Protein AF-A0A957X2R1-F1 (afdb_monomer_lite)

Secondary structure (DSSP, 8-state):
----------PPP-----------------SS--------S-PPPTTSBPTTSSSSBGGGTTHHHHHHTT-----------

Sequence (81 aa):
VQIQSQQQQAMPTPIARNIRTNRDGGGNGGNGKPQTVRNTGPQLSRNDPCWCGSGKKYKQCHMKSDRANGGAPAARQKVKA

Structure (mmCIF, N/CA/C/O backbone):
data_AF-A0A957X2R1-F1
#
_entry.id   AF-A0A957X2R1-F1
#
loop_
_atom_site.group_PDB
_atom_site.id
_atom_site.type_symbol
_atom_site.label_atom_id
_atom_site.label_alt_id
_atom_site.label_comp_id
_atom_site.label_asym_id
_atom_site.label_entity_id
_atom_site.label_seq_id
_atom_site.pdbx_PDB_ins_code
_atom_site.Cartn_x
_atom_site.Cartn_y
_atom_site.Cartn_z
_atom_site.occupancy
_atom_site.B_iso_or_equiv
_atom_site.auth_seq_id
_atom_site.auth_comp_id
_atom_site.auth_asym_id
_atom_site.auth_atom_id
_atom_site.pdbx_PDB_model_num
ATOM 1 N N . VAL A 1 1 ? 42.269 53.819 18.399 1.00 64.69 1 VAL A N 1
ATOM 2 C CA . VAL A 1 1 ? 41.086 52.927 18.406 1.00 64.69 1 VAL A CA 1
ATOM 3 C C . VAL A 1 1 ? 40.465 52.966 17.028 1.00 64.69 1 VAL A C 1
ATOM 5 O O . VAL A 1 1 ? 39.882 53.981 16.684 1.00 64.69 1 VAL A O 1
ATOM 8 N N . GLN A 1 2 ? 40.618 51.910 16.229 1.00 59.88 2 GLN A N 1
ATOM 9 C CA . GLN A 1 2 ? 39.694 51.674 15.121 1.00 59.88 2 GLN A CA 1
ATOM 10 C C . GLN A 1 2 ? 39.681 50.190 14.765 1.00 59.88 2 GLN A C 1
ATOM 12 O O . GLN A 1 2 ? 40.690 49.599 14.397 1.00 59.88 2 GLN A O 1
ATOM 17 N N . ILE A 1 3 ? 38.508 49.609 14.975 1.00 65.12 3 ILE 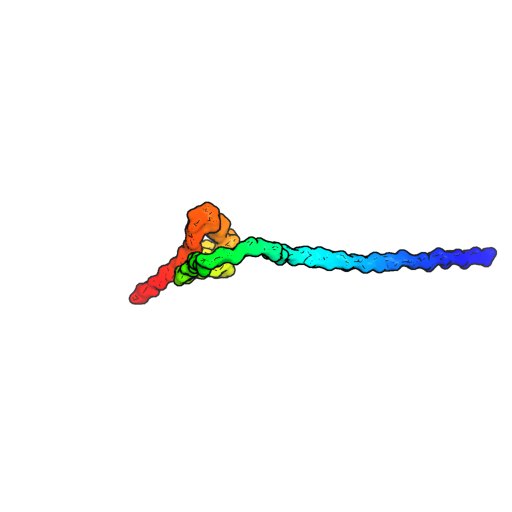A N 1
ATOM 18 C CA . ILE A 1 3 ? 38.141 48.218 14.768 1.00 65.12 3 ILE A CA 1
ATOM 19 C C . ILE A 1 3 ? 37.415 48.224 13.426 1.00 65.12 3 ILE A C 1
ATOM 21 O O . ILE A 1 3 ? 36.405 48.912 13.302 1.00 65.12 3 ILE A O 1
ATOM 25 N N . GLN A 1 4 ? 37.920 47.519 12.417 1.00 67.12 4 GLN A N 1
ATOM 26 C CA . GLN A 1 4 ? 37.162 47.283 11.187 1.00 67.12 4 GLN A CA 1
ATOM 27 C C . GLN A 1 4 ? 37.196 45.795 10.861 1.00 67.12 4 GLN A C 1
ATOM 29 O O . GLN A 1 4 ? 38.082 45.271 10.192 1.00 67.12 4 GLN A O 1
ATOM 34 N N . SER A 1 5 ? 36.199 45.124 11.426 1.00 70.62 5 SER A N 1
ATOM 35 C CA . SER A 1 5 ? 35.775 43.764 11.145 1.00 70.62 5 SER A CA 1
ATOM 36 C C . SER A 1 5 ? 35.199 43.679 9.732 1.00 70.62 5 SER A C 1
ATOM 38 O O . SER A 1 5 ? 34.044 44.035 9.501 1.00 70.62 5 SER A O 1
ATOM 40 N N . GLN A 1 6 ? 35.983 43.178 8.783 1.00 70.38 6 GLN A N 1
ATOM 41 C CA . GLN A 1 6 ? 35.452 42.774 7.483 1.00 70.38 6 GLN A CA 1
ATOM 42 C C . GLN A 1 6 ? 35.049 41.301 7.543 1.00 70.38 6 GLN A C 1
ATOM 44 O O . GLN A 1 6 ? 35.792 40.400 7.170 1.00 70.38 6 GLN A O 1
ATOM 49 N N . GLN A 1 7 ? 33.855 41.070 8.079 1.00 71.19 7 GLN A N 1
ATOM 50 C CA . GLN A 1 7 ? 33.155 39.796 8.011 1.00 71.19 7 GLN A CA 1
ATOM 51 C C . GLN A 1 7 ? 32.328 39.791 6.727 1.00 71.19 7 GLN A C 1
ATOM 53 O O . GLN A 1 7 ? 31.279 40.428 6.701 1.00 71.19 7 GLN A O 1
ATOM 58 N N . GLN A 1 8 ? 32.776 39.112 5.663 1.00 67.75 8 GLN A N 1
ATOM 59 C CA . GLN A 1 8 ? 31.932 38.918 4.478 1.00 67.75 8 GLN A CA 1
ATOM 60 C C . GLN A 1 8 ? 32.116 37.520 3.852 1.00 67.75 8 GLN A C 1
ATOM 62 O O . GLN A 1 8 ? 33.142 37.235 3.252 1.00 67.75 8 GLN A O 1
ATOM 67 N N . GLN A 1 9 ? 31.303 36.545 4.273 1.00 67.00 9 GLN A N 1
ATOM 68 C CA . GLN A 1 9 ? 30.044 36.022 3.686 1.00 67.00 9 GLN A CA 1
ATOM 69 C C . GLN A 1 9 ? 30.294 34.738 2.875 1.00 67.00 9 GLN A C 1
ATOM 71 O O . GLN A 1 9 ? 30.569 34.765 1.679 1.00 67.00 9 GLN A O 1
ATOM 76 N N . ALA A 1 10 ? 30.187 33.589 3.549 1.00 66.31 10 ALA A N 1
ATOM 77 C CA . ALA A 1 10 ? 30.165 32.287 2.896 1.00 66.31 10 ALA A CA 1
ATOM 78 C C . ALA A 1 10 ? 28.842 32.129 2.129 1.00 66.31 10 ALA A C 1
ATOM 80 O O . ALA A 1 10 ? 27.770 32.067 2.729 1.00 66.31 10 ALA A O 1
ATOM 81 N N . MET A 1 11 ? 28.918 32.081 0.801 1.00 66.38 11 MET A N 1
ATOM 82 C CA . MET A 1 11 ? 27.766 31.783 -0.050 1.00 66.38 11 MET A CA 1
ATOM 83 C C . MET A 1 11 ? 27.236 30.363 0.231 1.00 66.38 11 MET A C 1
ATOM 85 O O . MET A 1 11 ? 28.037 29.427 0.316 1.00 66.38 11 MET A O 1
ATOM 89 N N . PRO A 1 12 ? 25.910 30.155 0.357 1.00 71.00 12 PRO A N 1
ATOM 90 C CA . PRO A 1 12 ? 25.358 28.812 0.438 1.00 71.00 12 PRO A CA 1
ATOM 91 C C . PRO A 1 12 ? 25.500 28.142 -0.929 1.00 71.00 12 PRO A C 1
ATOM 93 O O . PRO A 1 12 ? 24.968 28.610 -1.936 1.00 71.00 12 PRO A O 1
ATOM 96 N N . THR A 1 13 ? 26.239 27.038 -0.971 1.00 71.25 13 THR A N 1
ATOM 97 C CA . THR A 1 13 ? 26.367 26.217 -2.174 1.00 71.25 13 THR A CA 1
ATOM 98 C C . THR A 1 13 ? 24.983 25.712 -2.604 1.00 71.25 13 THR A C 1
ATOM 100 O O . THR A 1 13 ? 24.231 25.196 -1.769 1.00 71.25 13 THR A O 1
ATOM 103 N N . PRO A 1 14 ? 24.595 25.833 -3.889 1.00 68.88 14 PRO A N 1
ATOM 104 C CA . PRO A 1 14 ? 23.343 25.257 -4.345 1.00 68.88 14 PRO A CA 1
ATOM 105 C C . PRO A 1 14 ? 23.476 23.735 -4.289 1.00 68.88 14 PRO A C 1
ATOM 107 O O . PRO A 1 14 ? 24.215 23.128 -5.064 1.00 68.88 14 PRO A O 1
ATOM 110 N N . ILE A 1 15 ? 22.756 23.099 -3.361 1.00 71.94 15 ILE A N 1
ATOM 111 C CA . ILE A 1 15 ? 22.626 21.640 -3.322 1.00 71.94 15 ILE A CA 1
ATOM 112 C C . ILE A 1 15 ? 21.739 21.241 -4.507 1.00 71.94 15 ILE A C 1
ATOM 114 O O . ILE A 1 15 ? 20.527 21.053 -4.376 1.00 71.94 15 ILE A O 1
ATOM 118 N N . ALA A 1 16 ? 22.344 21.147 -5.690 1.00 68.81 16 ALA A N 1
ATOM 119 C CA . ALA A 1 16 ? 21.736 20.524 -6.850 1.00 68.81 16 ALA A CA 1
ATOM 120 C C . ALA A 1 16 ? 21.522 19.040 -6.519 1.00 68.81 16 ALA A C 1
ATOM 122 O O . ALA A 1 16 ? 22.444 18.225 -6.574 1.00 68.81 16 ALA A O 1
ATOM 123 N N . ARG A 1 17 ? 20.301 18.684 -6.104 1.00 72.44 17 ARG A N 1
ATOM 124 C CA . ARG A 1 17 ? 19.918 17.287 -5.885 1.00 72.44 17 ARG A CA 1
ATOM 125 C C . ARG A 1 17 ? 19.806 16.605 -7.243 1.00 72.44 17 ARG A C 1
ATOM 127 O O . ARG A 1 17 ? 18.869 16.838 -7.998 1.00 72.44 17 ARG A O 1
ATOM 134 N N . ASN A 1 18 ? 20.777 15.754 -7.537 1.00 73.50 18 ASN A N 1
ATOM 135 C CA . ASN A 1 18 ? 20.784 14.859 -8.684 1.00 73.50 18 ASN A CA 1
ATOM 136 C C . ASN A 1 18 ? 19.756 13.737 -8.466 1.00 73.50 18 ASN A C 1
ATOM 138 O O . ASN A 1 18 ? 20.077 12.651 -7.988 1.00 73.50 18 ASN A O 1
ATOM 142 N N . ILE A 1 19 ? 18.493 14.013 -8.805 1.00 71.69 19 ILE A N 1
ATOM 143 C CA . ILE A 1 19 ? 17.419 13.016 -8.773 1.00 71.69 19 ILE A CA 1
ATOM 144 C C . ILE A 1 19 ? 17.740 11.943 -9.820 1.00 71.69 19 ILE A C 1
ATOM 146 O O . ILE A 1 19 ? 17.441 12.084 -11.003 1.00 71.69 19 ILE A O 1
ATOM 150 N N . ARG A 1 20 ? 18.367 10.854 -9.373 1.00 71.31 20 ARG A N 1
ATOM 151 C CA . ARG A 1 20 ? 18.513 9.629 -10.156 1.00 71.31 20 ARG A CA 1
ATOM 152 C C . ARG A 1 20 ? 17.189 8.886 -10.074 1.00 71.31 20 ARG A C 1
ATOM 154 O O . ARG A 1 20 ? 16.914 8.20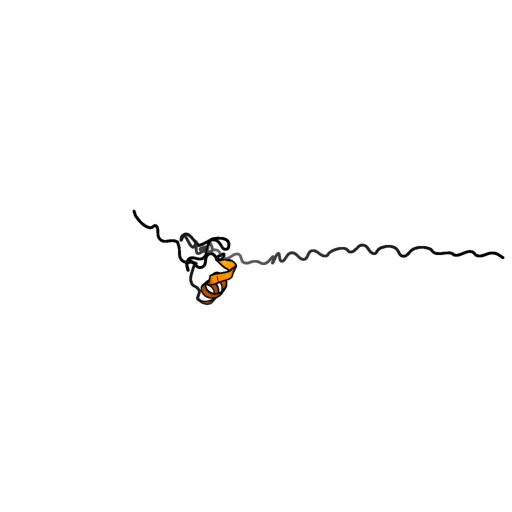7 -9.089 1.00 71.31 20 ARG A O 1
ATOM 161 N N . THR A 1 21 ? 16.335 9.036 -11.078 1.00 73.12 21 THR A N 1
ATOM 162 C CA . THR A 1 21 ? 15.232 8.091 -11.247 1.00 73.12 21 THR A CA 1
ATOM 163 C C . THR A 1 21 ? 15.819 6.814 -11.833 1.00 73.12 21 THR A C 1
ATOM 165 O O . THR A 1 21 ? 16.479 6.886 -12.870 1.00 73.12 21 THR A O 1
ATOM 168 N N . ASN A 1 22 ? 15.564 5.657 -11.222 1.00 73.38 22 ASN A N 1
ATOM 169 C CA . ASN A 1 22 ? 15.734 4.371 -11.895 1.00 73.38 22 ASN A CA 1
ATOM 170 C C . ASN A 1 22 ? 14.696 4.298 -13.024 1.00 73.38 22 ASN A C 1
ATOM 172 O O . ASN A 1 22 ? 13.596 3.785 -12.848 1.00 73.38 22 ASN A O 1
ATOM 176 N N . ARG A 1 23 ? 15.008 4.938 -14.148 1.00 60.31 23 ARG A N 1
ATOM 177 C CA . ARG A 1 23 ? 14.364 4.714 -15.433 1.00 60.31 23 ARG A CA 1
ATOM 178 C C . ARG A 1 23 ? 15.401 3.973 -16.255 1.00 60.31 23 ARG A C 1
ATOM 180 O O . ARG A 1 23 ? 16.166 4.576 -16.999 1.00 60.31 23 ARG A O 1
ATOM 187 N N . ASP A 1 24 ? 15.471 2.673 -16.019 1.00 60.28 24 ASP A N 1
ATOM 188 C CA . ASP A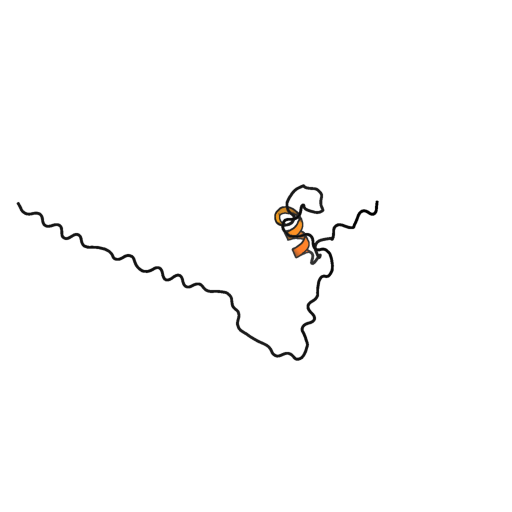 1 24 ? 16.143 1.699 -16.868 1.00 60.28 24 ASP A CA 1
ATOM 189 C C . ASP A 1 24 ? 15.515 1.742 -18.269 1.00 60.28 24 ASP A C 1
ATOM 191 O O . ASP A 1 24 ? 14.566 1.047 -18.612 1.00 60.28 24 ASP A O 1
ATOM 195 N N . GLY A 1 25 ? 16.027 2.660 -19.087 1.00 66.69 25 GLY A N 1
ATOM 196 C CA . GLY A 1 25 ? 15.814 2.660 -20.522 1.00 66.69 25 GLY A CA 1
ATOM 197 C C . GLY A 1 25 ? 16.694 1.594 -21.165 1.00 66.69 25 GLY A C 1
ATOM 198 O O . GLY A 1 25 ? 17.887 1.813 -21.347 1.00 66.69 25 GLY A O 1
ATOM 199 N N . GLY A 1 26 ? 16.089 0.462 -21.521 1.00 56.69 26 GLY A N 1
ATOM 200 C CA . GLY A 1 26 ? 16.648 -0.567 -22.405 1.00 56.69 26 GLY A CA 1
ATOM 201 C C . GLY A 1 26 ? 15.959 -1.907 -22.142 1.00 56.69 26 GLY A C 1
ATOM 202 O O . GLY A 1 26 ? 16.044 -2.426 -21.042 1.00 56.69 26 GLY A O 1
ATOM 203 N N . GLY A 1 27 ? 15.211 -2.545 -23.038 1.00 63.91 27 GLY A N 1
ATOM 204 C CA . GLY A 1 27 ? 15.076 -2.418 -24.483 1.00 63.91 27 GLY A CA 1
ATOM 205 C C . GLY A 1 27 ? 15.120 -3.834 -25.064 1.00 63.91 27 GLY A C 1
ATOM 206 O O . GLY A 1 27 ? 16.182 -4.443 -25.064 1.00 63.91 27 GLY A O 1
ATOM 207 N N . ASN A 1 28 ? 13.995 -4.375 -25.547 1.00 54.44 28 ASN A N 1
ATOM 208 C CA . ASN A 1 28 ? 14.006 -5.510 -26.478 1.00 54.44 28 ASN A CA 1
ATOM 209 C C . ASN A 1 28 ? 12.682 -5.611 -27.253 1.00 54.44 28 ASN A C 1
ATOM 211 O O . ASN A 1 28 ? 11.626 -5.888 -26.684 1.00 54.44 28 ASN A O 1
ATOM 215 N N . GLY A 1 29 ? 12.754 -5.375 -28.564 1.00 57.62 29 GLY A N 1
ATOM 216 C CA . GLY A 1 29 ? 11.683 -5.647 -29.516 1.00 57.62 29 GLY A CA 1
ATOM 217 C C . GLY A 1 29 ? 11.541 -7.145 -29.776 1.00 57.62 29 GLY A C 1
ATOM 218 O O . GLY A 1 29 ? 11.976 -7.639 -30.812 1.00 57.62 29 GLY A O 1
ATOM 219 N N . GLY A 1 30 ? 10.913 -7.859 -28.845 1.00 53.31 30 GLY A N 1
ATOM 220 C CA . GLY A 1 30 ? 10.429 -9.216 -29.070 1.00 53.31 30 GLY A CA 1
ATOM 221 C C . GLY A 1 30 ? 9.000 -9.184 -29.610 1.00 53.31 30 GLY A C 1
ATOM 222 O O . GLY A 1 30 ? 8.083 -8.748 -28.914 1.00 53.31 30 GLY A O 1
ATOM 223 N N . ASN A 1 31 ? 8.792 -9.666 -30.838 1.00 60.91 31 ASN A N 1
ATOM 224 C CA . ASN A 1 31 ? 7.474 -9.992 -31.395 1.00 60.91 31 ASN A CA 1
ATOM 225 C C . ASN A 1 31 ? 6.863 -11.199 -30.661 1.00 60.91 31 ASN A C 1
ATOM 227 O O . ASN A 1 31 ? 6.750 -12.302 -31.180 1.00 60.91 31 ASN A O 1
ATOM 231 N N . GLY A 1 32 ? 6.468 -10.975 -29.420 1.00 63.47 32 GLY A N 1
ATOM 232 C CA . GLY A 1 32 ? 5.677 -11.878 -28.610 1.00 63.47 32 GLY A CA 1
ATOM 233 C C . GLY A 1 32 ? 5.100 -11.008 -27.523 1.00 63.47 32 GLY A C 1
ATOM 234 O O . GLY A 1 32 ? 5.843 -10.580 -26.647 1.00 63.47 32 GLY A O 1
ATOM 235 N N . LYS A 1 33 ? 3.808 -10.660 -27.622 1.00 63.09 33 LYS A N 1
ATOM 236 C CA . LYS A 1 33 ? 3.138 -9.869 -26.582 1.00 63.09 33 LYS A CA 1
ATOM 237 C C . LYS A 1 33 ? 3.472 -10.563 -25.255 1.00 63.09 33 LYS A C 1
ATOM 239 O O . LYS A 1 33 ? 3.056 -11.717 -25.121 1.00 63.09 33 LYS A O 1
ATOM 244 N N . PRO A 1 34 ? 4.249 -9.958 -24.333 1.00 62.97 34 PRO A N 1
ATOM 245 C CA . PRO A 1 34 ? 4.564 -10.623 -23.082 1.00 62.97 34 PRO A CA 1
ATOM 246 C C . PRO A 1 34 ? 3.220 -10.948 -22.447 1.00 62.97 34 PRO A C 1
ATOM 248 O O . PRO A 1 34 ? 2.421 -10.043 -22.193 1.00 62.97 34 PRO A O 1
ATOM 251 N N . GLN A 1 35 ? 2.909 -12.238 -22.296 1.00 65.81 35 GLN A N 1
ATOM 252 C CA . GLN A 1 35 ? 1.699 -12.636 -21.600 1.00 65.81 35 GLN A CA 1
ATOM 253 C C . GLN A 1 35 ? 1.909 -12.217 -20.152 1.00 65.81 35 GLN A C 1
ATOM 255 O O . GLN A 1 35 ? 2.545 -12.917 -19.369 1.00 65.81 35 GLN A O 1
ATOM 260 N N . THR A 1 36 ? 1.431 -11.019 -19.808 1.00 67.56 36 THR A N 1
ATOM 261 C CA . THR A 1 36 ? 1.293 -10.597 -18.423 1.00 67.56 36 THR A CA 1
ATOM 262 C C . THR A 1 36 ? 0.499 -11.696 -17.746 1.00 67.56 36 THR A C 1
ATOM 264 O O . THR A 1 36 ? -0.684 -11.871 -18.045 1.00 67.56 36 THR A O 1
ATOM 267 N N . VAL A 1 37 ? 1.154 -12.439 -16.854 1.00 67.38 37 VAL A N 1
ATOM 268 C CA . VAL A 1 37 ? 0.484 -13.310 -15.895 1.00 67.38 37 VAL A CA 1
ATOM 269 C C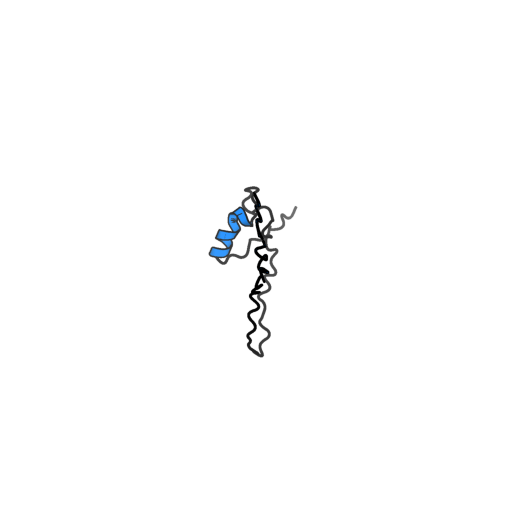 . VAL A 1 37 ? -0.394 -12.386 -15.059 1.00 67.38 37 VAL A C 1
ATOM 271 O O . VAL A 1 37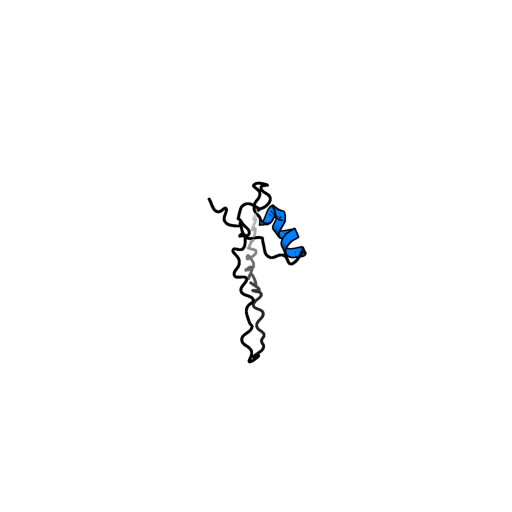 ? 0.039 -11.782 -14.079 1.00 67.38 37 VAL A O 1
ATOM 274 N N . ARG A 1 38 ? -1.624 -12.171 -15.528 1.00 60.56 38 ARG A N 1
ATOM 275 C CA . ARG A 1 38 ? -2.644 -11.447 -14.789 1.00 60.56 38 ARG A CA 1
ATOM 276 C C . ARG A 1 38 ? -3.051 -12.396 -13.686 1.00 60.56 38 ARG A C 1
ATOM 278 O O . ARG A 1 38 ? -3.782 -13.348 -13.932 1.00 60.56 38 ARG A O 1
ATOM 285 N N . ASN A 1 39 ? -2.544 -12.153 -12.485 1.00 61.75 39 ASN A N 1
ATOM 286 C CA . ASN A 1 39 ? -3.078 -12.814 -11.313 1.00 61.75 39 ASN A CA 1
ATOM 287 C C . ASN A 1 39 ? -4.515 -12.305 -11.117 1.00 61.75 39 ASN A C 1
ATOM 289 O O . ASN A 1 39 ? -4.731 -11.235 -10.559 1.00 61.75 39 ASN A O 1
ATOM 293 N N . THR A 1 40 ? -5.485 -13.016 -11.692 1.00 55.69 40 THR A N 1
ATOM 294 C CA . THR A 1 40 ? -6.914 -12.664 -11.707 1.00 55.69 40 THR A CA 1
ATOM 295 C C . THR A 1 40 ? -7.614 -12.975 -10.383 1.00 55.69 40 THR A C 1
ATOM 297 O O . THR A 1 40 ? -8.809 -12.715 -10.245 1.00 55.69 40 THR A O 1
ATOM 300 N N . GLY A 1 41 ? -6.890 -13.512 -9.395 1.00 62.66 41 GLY A N 1
ATOM 301 C CA . GLY A 1 41 ? -7.403 -13.729 -8.048 1.00 62.66 41 GLY A CA 1
ATOM 302 C C . GLY A 1 41 ? -7.552 -12.417 -7.257 1.00 62.66 41 GLY A C 1
ATOM 303 O O . GLY A 1 41 ? -6.742 -11.505 -7.437 1.00 62.66 41 GLY A O 1
ATOM 304 N N . PRO A 1 42 ? -8.539 -12.309 -6.342 1.00 62.72 42 PRO A N 1
ATOM 305 C CA . PRO A 1 42 ? -8.614 -11.213 -5.380 1.00 62.72 42 PRO A CA 1
ATOM 306 C C . PRO A 1 42 ? -7.387 -11.250 -4.459 1.00 62.72 42 PRO A C 1
ATOM 308 O O . PRO A 1 42 ? -7.378 -11.941 -3.443 1.00 62.72 42 PRO A O 1
ATOM 311 N N . GLN A 1 43 ? -6.321 -10.543 -4.829 1.00 70.31 43 GLN A N 1
ATOM 312 C CA . GLN A 1 43 ? -5.135 -10.448 -3.991 1.00 70.31 43 GLN A CA 1
ATOM 313 C C . GLN A 1 43 ? -5.455 -9.608 -2.757 1.00 70.31 43 GLN A C 1
ATOM 315 O O . GLN A 1 43 ? -5.931 -8.478 -2.883 1.00 70.31 43 GLN A O 1
ATOM 320 N N . LEU A 1 44 ? -5.162 -10.144 -1.568 1.00 75.88 44 LEU A N 1
ATOM 321 C CA . LEU A 1 44 ? -5.167 -9.343 -0.345 1.00 75.88 44 LEU A CA 1
ATOM 322 C C . LEU A 1 44 ? -4.243 -8.136 -0.555 1.00 75.88 44 LEU A C 1
ATOM 324 O O . LEU A 1 44 ? -3.053 -8.302 -0.852 1.00 75.88 44 LEU A O 1
ATOM 328 N N . SER A 1 45 ? -4.772 -6.920 -0.408 1.00 83.12 45 SER A N 1
ATOM 329 C CA . SER A 1 45 ? -3.949 -5.725 -0.516 1.00 83.12 45 SER A CA 1
ATOM 330 C C . SER A 1 45 ? -2.942 -5.703 0.624 1.00 83.12 45 SER A C 1
ATOM 332 O O . SER A 1 45 ? -3.181 -6.158 1.742 1.00 83.12 45 SER A O 1
ATOM 334 N N . ARG A 1 46 ? -1.790 -5.087 0.372 1.00 85.50 46 ARG A N 1
ATOM 335 C CA . ARG A 1 46 ? -0.714 -4.916 1.354 1.00 85.50 46 ARG A CA 1
ATOM 336 C C . ARG A 1 46 ? -1.209 -4.286 2.674 1.00 85.50 46 ARG A C 1
ATOM 338 O O . ARG A 1 46 ? -0.646 -4.554 3.737 1.00 85.50 46 ARG A O 1
ATOM 345 N N . ASN A 1 47 ? -2.238 -3.442 2.615 1.00 89.81 47 ASN A N 1
ATOM 346 C CA . ASN A 1 47 ? -2.806 -2.759 3.779 1.00 89.81 47 ASN A CA 1
ATOM 347 C C . ASN A 1 47 ? -4.023 -3.464 4.402 1.00 89.81 47 ASN A C 1
ATOM 349 O O . ASN A 1 47 ? -4.430 -3.033 5.479 1.00 89.81 47 ASN A O 1
ATOM 353 N N . ASP A 1 48 ? -4.569 -4.511 3.776 1.00 89.25 48 ASP A N 1
ATOM 354 C CA . ASP A 1 48 ? -5.727 -5.241 4.302 1.00 89.25 48 ASP A CA 1
ATOM 355 C C . ASP A 1 48 ? -5.397 -5.966 5.615 1.00 89.25 48 ASP A C 1
ATOM 357 O O . ASP A 1 48 ? -4.228 -6.301 5.858 1.00 89.25 48 ASP A O 1
ATOM 361 N N . PRO A 1 49 ? -6.399 -6.222 6.481 1.00 90.81 49 PRO A N 1
ATOM 362 C CA . PRO A 1 49 ? -6.218 -7.083 7.643 1.00 90.81 49 PRO A CA 1
ATOM 363 C C . PRO A 1 49 ? -5.730 -8.462 7.194 1.00 90.81 49 PRO A C 1
ATOM 365 O O . PRO A 1 49 ? -6.256 -9.046 6.249 1.00 90.81 49 PRO A O 1
ATOM 368 N N . CYS A 1 50 ? -4.701 -8.981 7.861 1.00 90.12 50 CYS A N 1
ATOM 369 C CA . CYS A 1 50 ? -4.094 -10.247 7.479 1.00 90.12 50 CYS A CA 1
ATOM 370 C C . CYS A 1 50 ? -5.093 -11.404 7.615 1.00 90.12 50 CYS A C 1
ATOM 372 O O . CYS A 1 50 ? -5.797 -11.513 8.619 1.00 90.12 50 CYS A O 1
ATOM 374 N N . TRP A 1 51 ? -5.080 -12.320 6.643 1.00 85.50 51 TRP A N 1
ATOM 375 C CA . TRP A 1 51 ? -5.967 -13.488 6.593 1.00 85.50 51 TRP A CA 1
ATOM 376 C C . TRP A 1 51 ? -5.831 -14.438 7.797 1.00 85.50 51 TRP A C 1
ATOM 378 O O . TRP A 1 51 ? -6.740 -15.213 8.059 1.00 85.50 51 TRP A O 1
ATOM 388 N N . CYS A 1 52 ? -4.742 -14.354 8.568 1.00 86.50 52 CYS A N 1
ATOM 389 C CA . CYS A 1 52 ? -4.521 -15.161 9.771 1.00 86.50 52 CYS A CA 1
ATOM 390 C C . CYS A 1 52 ? -5.330 -14.702 11.000 1.00 86.50 52 CYS A C 1
ATOM 392 O O . CYS A 1 52 ? -5.141 -15.244 12.083 1.00 86.50 52 CYS A O 1
ATOM 394 N N . GLY A 1 53 ? -6.156 -13.656 10.880 1.00 84.19 53 GLY A N 1
ATOM 395 C CA . GLY A 1 53 ? -6.992 -13.169 11.983 1.00 84.19 53 GLY A CA 1
ATOM 396 C C . GLY A 1 53 ? -6.246 -12.378 13.064 1.00 84.19 53 GLY A C 1
ATOM 397 O O . GLY A 1 53 ? -6.842 -12.000 14.063 1.00 84.19 53 GLY A O 1
ATOM 398 N N . SER A 1 54 ? -4.963 -12.057 12.869 1.00 86.62 54 SER A N 1
ATOM 399 C CA . SER A 1 54 ? -4.147 -11.347 13.873 1.00 86.62 54 SER A CA 1
ATOM 400 C C . SER A 1 54 ? -4.482 -9.859 14.065 1.00 86.62 54 SER A C 1
ATOM 402 O O . SER A 1 54 ? -3.834 -9.189 14.867 1.00 86.62 54 SER A O 1
ATOM 404 N N . GLY A 1 55 ? -5.401 -9.29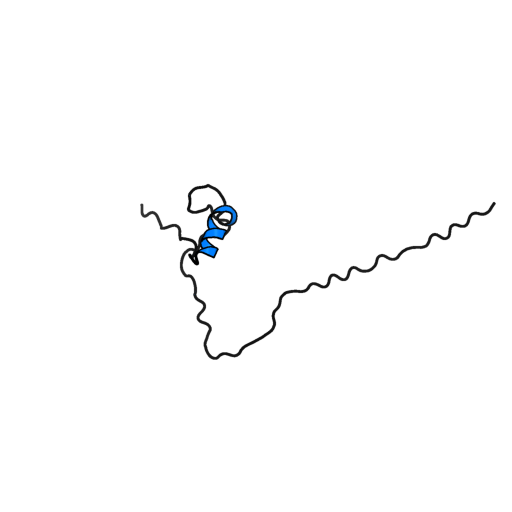7 13.271 1.00 88.69 55 GLY A N 1
ATOM 405 C CA . GLY A 1 55 ? -5.717 -7.860 13.254 1.00 88.69 55 GLY A CA 1
ATOM 406 C C . GLY A 1 55 ? -4.607 -6.957 12.686 1.00 88.69 55 GLY A C 1
ATOM 407 O O . GLY A 1 55 ? -4.824 -5.768 12.464 1.00 88.69 55 GLY A O 1
ATOM 408 N N . LYS A 1 56 ? -3.418 -7.502 12.400 1.00 89.81 56 LYS A N 1
ATOM 409 C CA . LYS A 1 56 ? -2.292 -6.768 11.810 1.00 89.81 56 LYS A CA 1
ATOM 410 C C . LYS A 1 56 ? -2.483 -6.608 10.302 1.00 89.81 56 LYS A C 1
ATOM 412 O O . LYS A 1 56 ? -3.068 -7.467 9.642 1.00 89.81 56 LYS A O 1
ATOM 417 N N . LYS A 1 57 ? -1.932 -5.533 9.730 1.00 91.19 57 LYS A N 1
ATOM 418 C CA . LYS A 1 57 ? -1.916 -5.321 8.270 1.00 91.19 57 LYS A CA 1
ATOM 419 C C . LYS A 1 57 ? -1.128 -6.441 7.591 1.00 91.19 57 LYS A C 1
ATOM 421 O O . LYS A 1 57 ? -0.071 -6.829 8.090 1.00 91.19 57 LYS A O 1
ATOM 426 N N . TYR A 1 58 ? -1.576 -6.898 6.424 1.00 91.00 58 TYR A N 1
ATOM 427 C CA . TYR A 1 58 ? -0.958 -7.993 5.672 1.00 91.00 58 TYR A CA 1
ATOM 428 C C . TYR A 1 58 ? 0.556 -7.801 5.490 1.00 91.00 58 TYR A C 1
ATOM 430 O O . TYR A 1 58 ? 1.346 -8.710 5.756 1.00 91.00 58 TYR A O 1
ATOM 438 N N . LYS A 1 59 ? 0.983 -6.570 5.179 1.00 90.44 59 LYS A N 1
ATOM 439 C CA . LYS A 1 59 ? 2.399 -6.173 5.044 1.00 90.44 59 LYS A CA 1
ATOM 440 C C . LYS A 1 59 ? 3.289 -6.413 6.255 1.00 90.44 59 LYS A C 1
ATOM 442 O O . LYS A 1 59 ? 4.493 -6.562 6.085 1.00 90.44 59 LYS A O 1
ATOM 447 N N . GLN A 1 60 ? 2.708 -6.374 7.448 1.00 91.69 60 GLN A N 1
ATOM 448 C CA . GLN A 1 60 ? 3.396 -6.522 8.733 1.00 91.69 60 GLN A CA 1
ATOM 449 C C . GLN A 1 60 ? 3.260 -7.936 9.301 1.00 91.69 60 GLN A C 1
ATOM 451 O O . GLN A 1 60 ? 3.812 -8.222 10.358 1.00 91.69 60 GLN A O 1
ATOM 456 N N . CYS A 1 61 ? 2.500 -8.801 8.635 1.00 92.19 61 CYS A N 1
ATOM 457 C CA . CYS A 1 61 ? 2.242 -10.152 9.087 1.00 92.19 61 CYS A CA 1
ATOM 458 C C . CYS A 1 61 ? 2.759 -11.133 8.028 1.00 92.19 61 CYS A C 1
ATOM 460 O O . CYS A 1 61 ? 3.968 -11.314 7.910 1.00 92.19 61 CYS A O 1
ATOM 462 N N . HIS A 1 62 ? 1.888 -11.707 7.201 1.00 89.00 62 HIS A N 1
ATOM 463 C CA . HIS A 1 62 ? 2.274 -12.799 6.306 1.00 89.00 62 HIS A CA 1
ATOM 464 C C . HIS A 1 62 ? 2.895 -12.369 4.966 1.00 89.00 62 HIS A C 1
ATOM 466 O O . HIS A 1 62 ? 3.431 -13.220 4.270 1.00 89.00 62 HIS A O 1
ATOM 472 N N . MET A 1 63 ? 2.926 -11.078 4.607 1.00 86.38 63 MET A N 1
ATOM 473 C CA . MET A 1 63 ? 3.452 -10.633 3.301 1.00 86.38 63 MET A CA 1
ATOM 474 C C . MET A 1 63 ? 4.903 -11.065 3.028 1.00 86.38 63 MET A C 1
ATOM 476 O O . MET A 1 63 ? 5.251 -11.353 1.886 1.00 86.38 63 MET A O 1
ATOM 480 N N . LYS A 1 64 ? 5.785 -11.069 4.036 1.00 87.56 64 LYS A N 1
ATOM 481 C CA . LYS A 1 64 ? 7.186 -11.493 3.850 1.00 87.56 64 LYS A CA 1
ATOM 482 C C . LYS A 1 64 ? 7.260 -12.997 3.565 1.00 87.56 64 LYS A C 1
ATOM 484 O O . LYS A 1 64 ? 7.990 -13.396 2.663 1.00 87.56 64 LYS A O 1
ATOM 489 N N . SER A 1 65 ? 6.477 -13.785 4.297 1.00 85.94 65 SER A N 1
ATOM 490 C CA . SER A 1 65 ? 6.417 -15.241 4.173 1.00 85.94 65 SER A CA 1
ATOM 491 C C . SER A 1 65 ? 5.767 -15.670 2.860 1.00 85.94 65 SER A C 1
ATOM 493 O O . SER A 1 65 ? 6.303 -16.514 2.158 1.00 85.94 65 SER A O 1
ATOM 495 N N . ASP A 1 66 ? 4.659 -15.051 2.471 1.00 82.12 66 ASP A N 1
ATOM 496 C CA . ASP A 1 66 ? 3.929 -15.363 1.237 1.00 82.12 66 ASP A CA 1
ATOM 497 C C . ASP A 1 66 ? 4.777 -15.071 -0.014 1.00 82.12 66 ASP A C 1
ATOM 499 O O . ASP A 1 66 ? 4.904 -15.902 -0.909 1.00 82.12 66 ASP A O 1
ATOM 503 N N . ARG A 1 67 ? 5.504 -13.942 0.002 1.00 78.81 67 ARG A N 1
ATOM 504 C CA . ARG A 1 67 ? 6.466 -13.580 -1.053 1.00 78.81 67 ARG A CA 1
ATOM 505 C C . ARG A 1 67 ? 7.673 -14.515 -1.129 1.00 78.81 67 ARG A C 1
ATOM 507 O O . ARG A 1 67 ? 8.238 -14.648 -2.207 1.00 78.81 67 ARG A O 1
ATOM 514 N N . ALA A 1 68 ? 8.095 -15.104 -0.010 1.00 77.38 68 ALA A N 1
ATOM 515 C CA . ALA A 1 68 ? 9.202 -16.060 0.021 1.00 77.38 68 ALA A CA 1
ATOM 516 C C . ALA A 1 68 ? 8.775 -17.452 -0.471 1.00 77.38 68 ALA A C 1
ATOM 518 O O . ALA A 1 68 ? 9.566 -18.144 -1.099 1.00 77.38 68 ALA A O 1
ATOM 519 N N . ASN A 1 69 ? 7.518 -17.833 -0.232 1.00 73.31 69 ASN A N 1
ATOM 520 C CA . ASN A 1 69 ? 6.968 -19.129 -0.632 1.00 73.31 69 ASN A CA 1
ATOM 521 C C . ASN A 1 69 ? 6.416 -19.150 -2.070 1.00 73.31 69 ASN A C 1
ATOM 523 O O . ASN A 1 69 ? 5.844 -20.152 -2.485 1.00 73.31 69 ASN A O 1
ATOM 527 N N . GLY A 1 70 ? 6.530 -18.050 -2.826 1.00 62.34 70 GLY A N 1
ATOM 528 C CA . GLY A 1 70 ? 5.957 -17.942 -4.176 1.00 62.34 70 GLY A CA 1
ATOM 529 C C . GLY A 1 70 ? 4.424 -18.039 -4.212 1.00 62.34 70 GLY A C 1
ATOM 530 O O . GLY A 1 70 ? 3.840 -18.136 -5.290 1.00 62.34 70 GLY A O 1
ATOM 531 N N . GLY A 1 71 ? 3.774 -18.009 -3.045 1.00 58.50 71 GLY A N 1
ATOM 532 C CA . GLY A 1 71 ? 2.327 -18.046 -2.912 1.00 58.50 71 GLY A CA 1
ATOM 533 C C . GLY A 1 71 ? 1.755 -16.691 -3.290 1.00 58.50 71 GLY A C 1
ATOM 534 O O . GLY A 1 71 ? 2.232 -15.653 -2.839 1.00 58.50 71 GLY A O 1
ATOM 535 N N . ALA A 1 72 ? 0.752 -16.676 -4.161 1.00 57.91 72 ALA A N 1
ATOM 536 C CA . ALA A 1 72 ? -0.073 -15.492 -4.313 1.00 57.91 72 ALA A CA 1
ATOM 537 C C . ALA A 1 72 ? -0.899 -15.297 -3.025 1.00 57.91 72 ALA A C 1
ATOM 539 O O . ALA A 1 72 ? -1.454 -16.285 -2.538 1.00 57.91 72 ALA A O 1
ATOM 540 N N . PRO A 1 73 ? -1.056 -14.058 -2.515 1.00 60.94 73 PRO A N 1
ATOM 541 C CA . PRO A 1 73 ? -1.817 -13.784 -1.304 1.00 60.94 73 PRO A CA 1
ATOM 542 C C . PRO A 1 73 ? -3.220 -14.364 -1.420 1.00 60.94 73 PRO A C 1
ATOM 544 O O . PRO A 1 73 ? -3.998 -13.938 -2.278 1.00 60.94 73 PRO A O 1
ATOM 547 N N . ALA A 1 74 ? -3.510 -15.335 -0.552 1.00 61.28 74 ALA A N 1
ATOM 548 C CA . ALA A 1 74 ? -4.770 -16.057 -0.510 1.00 61.28 74 ALA A CA 1
ATOM 549 C C . ALA A 1 74 ? -5.959 -15.086 -0.519 1.00 61.28 74 ALA A C 1
ATOM 551 O O . ALA A 1 74 ? -6.086 -14.210 0.341 1.00 61.28 74 ALA A O 1
ATOM 552 N N . ALA A 1 75 ? -6.830 -15.251 -1.513 1.00 60.03 75 ALA A N 1
ATOM 553 C CA . ALA A 1 75 ? -8.090 -14.539 -1.602 1.00 60.03 75 ALA A CA 1
ATOM 554 C C . ALA A 1 75 ? -8.975 -14.897 -0.404 1.00 60.03 75 ALA A C 1
ATOM 556 O O . ALA A 1 75 ? -9.079 -16.063 -0.022 1.00 60.03 75 ALA A O 1
ATOM 557 N N . ARG A 1 76 ? -9.668 -13.904 0.165 1.00 56.22 76 ARG A N 1
ATOM 558 C CA . ARG A 1 76 ? -10.765 -14.156 1.110 1.00 56.22 76 ARG A CA 1
ATOM 559 C C . ARG A 1 76 ? -11.834 -14.940 0.348 1.00 56.22 76 ARG A C 1
ATOM 561 O O . ARG A 1 76 ? -12.520 -14.378 -0.505 1.00 56.22 76 ARG A O 1
ATOM 568 N N . GLN A 1 77 ? -11.932 -16.241 0.605 1.00 53.78 77 GLN A N 1
ATOM 569 C CA . GLN A 1 77 ? -12.989 -17.076 0.053 1.00 53.78 77 GLN A CA 1
ATOM 570 C C . GLN A 1 77 ? -14.324 -16.503 0.539 1.00 53.78 77 GLN A C 1
ATOM 572 O O . GLN A 1 77 ? -14.507 -16.272 1.734 1.00 53.78 77 GLN A O 1
ATOM 577 N N . LYS A 1 78 ? -15.221 -16.181 -0.400 1.00 45.88 78 LYS A N 1
ATOM 578 C CA . LYS A 1 78 ? -16.566 -15.701 -0.081 1.00 45.88 78 LYS A CA 1
ATOM 579 C C . LYS A 1 78 ? -17.226 -16.742 0.822 1.00 45.88 78 LYS A C 1
ATOM 581 O O . LYS A 1 78 ? -17.502 -17.846 0.361 1.00 45.88 78 LYS A O 1
ATOM 586 N N . VAL A 1 79 ? -17.464 -16.395 2.085 1.00 50.28 79 VAL A N 1
ATOM 587 C CA . VAL A 1 79 ? -18.392 -17.148 2.928 1.00 50.28 79 VAL A CA 1
ATOM 588 C C . VAL A 1 79 ? -19.763 -17.013 2.269 1.00 50.28 79 VAL A C 1
ATOM 590 O O . VAL A 1 79 ? -20.302 -15.915 2.136 1.00 50.28 79 VAL A O 1
ATOM 593 N N . LYS A 1 80 ? -20.247 -18.114 1.700 1.00 46.94 80 LYS A N 1
ATOM 594 C CA . LYS A 1 80 ? -21.602 -18.218 1.172 1.00 46.94 80 LYS A CA 1
ATOM 595 C C . LYS A 1 80 ? -22.504 -18.352 2.399 1.00 46.94 80 LYS A C 1
ATOM 597 O O . LYS A 1 80 ? -22.258 -19.241 3.210 1.00 46.94 80 LYS A O 1
ATOM 602 N N . ALA A 1 81 ? -23.404 -17.384 2.567 1.00 49.56 81 ALA A N 1
ATOM 603 C CA . ALA A 1 81 ? -24.435 -17.403 3.601 1.00 49.56 81 ALA A CA 1
ATOM 604 C C . ALA A 1 81 ? -25.347 -18.623 3.433 1.00 49.56 81 ALA A C 1
ATOM 606 O O . ALA A 1 81 ? -25.518 -19.057 2.265 1.00 49.56 81 ALA A O 1
#

pLDDT: mean 70.72, std 12.44, range [45.88, 92.19]

Foldseek 3Di:
DDDDDPDDDDDDDPPPPPPDDPPPDDDDPDPDPPPPPPPVAPAQDQQHQQPVPPRHGVVVPCPVVCVVVVHGHDHPDPPDD

Radius of gyration: 27.8 Å; chains: 1; bounding box: 66×72×50 Å